Protein AF-A0A249MXN4-F1 (afdb_monomer_lite)

Secondary structure (DSSP, 8-state):
--TTTSSSS-TTTTSPPP-SSSHHHHHHHHTT-SSHHHHHHHH---SSSPPPHHHHHHHHHHHHHHHHHH--

Radius of gyration: 11.75 Å; chains: 1; bounding box: 26×19×34 Å

InterPro domains:
  IPR020378 Protein of unknown function DUF4186 [PF13811] (2-67)

Sequence (72 aa):
MAQRLAPALPLNDGKQTPMRGHPVFVAQHATATCCRTCLAKWHGIGAGQWLGAQEQGYIVAVIKHWLRDRQP

Organism: Sphingobium xenophagum (NCBI:txid121428)

pLDDT: mean 87.27, std 10.4, range [42.03, 96.19]

Foldseek 3Di:
DQQAEQALDGDCAPPQDDCDDDVLNVLCVVLQVNGQVSCCVRVVRHHRHGQDPVNVVVSVVSSVVVVVVPDD

Structure (mmCIF, N/CA/C/O backbone):
data_AF-A0A249MXN4-F1
#
_entry.id   AF-A0A249MXN4-F1
#
loop_
_atom_site.group_PDB
_atom_site.id
_atom_site.type_symbol
_atom_site.label_atom_id
_atom_site.label_alt_id
_atom_site.label_comp_id
_atom_site.label_asym_id
_atom_site.label_entity_id
_atom_site.label_seq_id
_atom_site.pdbx_PDB_ins_code
_atom_site.Cartn_x
_atom_site.Cartn_y
_atom_site.Cartn_z
_atom_site.occupancy
_atom_site.B_iso_or_equiv
_atom_site.auth_seq_id
_atom_site.auth_comp_id
_atom_site.auth_asym_id
_atom_site.auth_atom_id
_atom_site.pdbx_PDB_model_num
ATOM 1 N N . MET A 1 1 ? 4.506 -10.825 8.966 1.00 42.03 1 MET A N 1
ATOM 2 C CA . MET A 1 1 ? 5.079 -9.860 7.997 1.00 42.03 1 MET A CA 1
ATOM 3 C C . MET A 1 1 ? 3.997 -8.882 7.505 1.00 42.03 1 MET A C 1
ATOM 5 O O . MET A 1 1 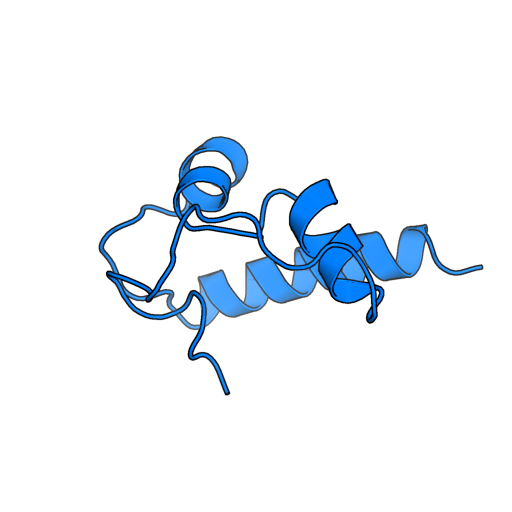? 3.598 -8.946 6.355 1.00 42.03 1 MET A O 1
ATOM 9 N N . ALA A 1 2 ? 3.511 -7.980 8.372 1.00 61.03 2 ALA A N 1
ATOM 10 C CA . ALA A 1 2 ? 2.521 -6.931 8.043 1.00 61.03 2 ALA A CA 1
ATOM 11 C C . ALA A 1 2 ? 2.909 -5.571 8.670 1.00 61.03 2 ALA A C 1
ATOM 13 O O . ALA A 1 2 ? 2.081 -4.727 8.980 1.00 61.03 2 ALA A O 1
ATOM 14 N N . GLN A 1 3 ? 4.201 -5.368 8.930 1.00 62.62 3 GLN A N 1
ATOM 15 C CA . GLN A 1 3 ? 4.661 -4.375 9.908 1.00 62.62 3 GLN A CA 1
ATOM 16 C C . GLN A 1 3 ? 4.639 -2.928 9.398 1.00 62.62 3 GLN A C 1
ATOM 18 O O . GLN A 1 3 ? 4.662 -2.007 10.205 1.00 62.62 3 GLN A O 1
ATOM 23 N N . ARG A 1 4 ? 4.594 -2.708 8.076 1.00 73.81 4 ARG A N 1
ATOM 24 C CA . ARG A 1 4 ? 4.787 -1.363 7.516 1.00 73.81 4 ARG A CA 1
ATOM 25 C C . ARG A 1 4 ? 3.531 -0.501 7.493 1.00 73.81 4 ARG A C 1
ATOM 27 O O . ARG A 1 4 ? 3.667 0.692 7.689 1.00 73.81 4 ARG A O 1
ATOM 34 N N . LEU A 1 5 ? 2.356 -1.065 7.204 1.00 80.38 5 LEU A N 1
ATOM 35 C CA . LEU A 1 5 ? 1.108 -0.291 7.078 1.00 80.38 5 LEU A CA 1
ATOM 36 C C . LEU A 1 5 ? -0.050 -0.843 7.910 1.00 80.38 5 LEU A C 1
ATOM 38 O O . LEU A 1 5 ? -1.035 -0.135 8.083 1.00 80.38 5 LEU A O 1
ATOM 42 N N . ALA A 1 6 ? 0.043 -2.078 8.419 1.00 81.56 6 ALA A N 1
ATOM 43 C CA . ALA A 1 6 ? -1.043 -2.654 9.207 1.00 81.56 6 ALA A CA 1
ATOM 44 C C . ALA A 1 6 ? -1.281 -1.974 10.562 1.00 81.56 6 ALA A C 1
ATOM 46 O O . ALA A 1 6 ? -2.444 -1.897 10.953 1.00 81.56 6 ALA A O 1
ATOM 47 N N . PRO A 1 7 ? -0.260 -1.468 11.282 1.00 85.12 7 PRO A N 1
ATOM 48 C CA . PRO A 1 7 ? -0.500 -0.747 12.525 1.00 85.12 7 PRO A CA 1
ATOM 49 C C . PRO A 1 7 ? -1.336 0.522 12.322 1.00 85.12 7 PRO A C 1
ATOM 51 O O . PRO A 1 7 ? -1.245 1.186 11.291 1.00 85.12 7 PRO A O 1
ATOM 54 N N . ALA A 1 8 ? -2.084 0.908 13.358 1.00 84.56 8 ALA A N 1
ATOM 55 C CA . ALA A 1 8 ? -2.824 2.172 13.395 1.00 84.56 8 ALA A CA 1
ATOM 56 C C . ALA A 1 8 ? -1.951 3.406 13.124 1.00 84.56 8 ALA A C 1
ATOM 58 O O . ALA A 1 8 ? -2.378 4.325 12.425 1.00 84.56 8 ALA A O 1
ATOM 59 N N . LEU A 1 9 ? -0.722 3.388 13.644 1.00 84.00 9 LEU A N 1
ATOM 60 C CA . LEU A 1 9 ? 0.279 4.441 13.497 1.00 84.00 9 LEU A CA 1
ATOM 61 C C . LEU A 1 9 ? 1.589 3.810 13.008 1.00 84.00 9 LEU A C 1
ATOM 63 O O . LEU A 1 9 ? 2.449 3.462 13.821 1.00 84.00 9 LEU A O 1
ATOM 67 N N . PRO A 1 10 ? 1.739 3.575 11.695 1.00 84.19 10 PRO A N 1
ATOM 68 C CA . PRO A 1 10 ? 2.935 2.933 11.186 1.00 84.19 10 PRO A CA 1
ATOM 69 C C . PRO A 1 10 ? 4.162 3.847 11.271 1.00 84.19 10 PRO A C 1
ATOM 71 O O . PRO A 1 10 ? 4.099 5.050 11.013 1.00 84.19 10 PRO A O 1
ATOM 74 N N . LEU A 1 11 ? 5.313 3.262 11.605 1.00 81.75 11 LEU A N 1
ATOM 75 C CA . LEU A 1 11 ? 6.571 4.000 11.659 1.00 81.75 11 LEU A CA 1
ATOM 76 C C . LEU A 1 11 ? 6.941 4.516 10.259 1.00 81.75 11 LEU A C 1
ATOM 78 O O . LEU A 1 11 ? 6.978 3.745 9.300 1.00 81.75 11 LEU A O 1
ATOM 82 N N . ASN A 1 12 ? 7.285 5.804 10.159 1.00 82.31 12 ASN A N 1
ATOM 83 C CA . ASN A 1 12 ? 7.599 6.485 8.895 1.00 82.31 12 ASN A CA 1
ATOM 84 C C . ASN A 1 12 ? 6.436 6.507 7.884 1.00 82.31 12 ASN A C 1
ATOM 86 O O . ASN A 1 12 ? 6.682 6.573 6.677 1.00 82.31 12 ASN A O 1
ATOM 90 N N . ASP A 1 13 ? 5.187 6.468 8.356 1.00 83.81 13 ASP A N 1
ATOM 91 C CA . ASP A 1 13 ? 4.031 6.671 7.486 1.00 83.81 13 ASP A CA 1
ATOM 92 C C . ASP A 1 13 ? 4.098 8.034 6.777 1.00 83.81 13 ASP A C 1
ATOM 94 O O . ASP A 1 13 ? 4.560 9.031 7.333 1.00 83.81 13 ASP A O 1
ATOM 98 N N . GLY A 1 14 ? 3.715 8.057 5.502 1.00 79.25 14 GLY A N 1
ATOM 99 C CA . GLY A 1 14 ? 3.778 9.254 4.657 1.00 79.25 14 GLY A CA 1
ATOM 100 C C . GLY A 1 14 ? 5.184 9.683 4.217 1.00 79.25 14 GLY A C 1
ATOM 101 O O . GLY A 1 14 ? 5.299 10.520 3.323 1.00 79.25 14 GLY A O 1
ATOM 102 N N . LYS A 1 15 ? 6.264 9.100 4.759 1.00 83.00 15 LYS A N 1
ATOM 103 C CA . LYS A 1 15 ? 7.609 9.308 4.202 1.00 83.00 15 LYS A CA 1
ATOM 104 C C . LYS A 1 15 ? 7.751 8.545 2.891 1.00 83.00 15 LYS A C 1
ATOM 106 O O . LYS A 1 15 ? 7.250 7.427 2.759 1.00 83.00 15 LYS A O 1
ATOM 111 N N . GLN A 1 16 ? 8.478 9.136 1.942 1.00 74.44 16 GLN A N 1
ATOM 112 C CA . GLN A 1 16 ? 8.739 8.519 0.645 1.00 74.44 16 GLN A CA 1
ATOM 113 C C . GLN A 1 16 ? 9.268 7.090 0.836 1.00 74.44 16 GLN A C 1
ATOM 115 O O . GLN A 1 16 ? 10.323 6.867 1.433 1.00 74.44 16 GLN A O 1
ATOM 120 N N . THR A 1 17 ? 8.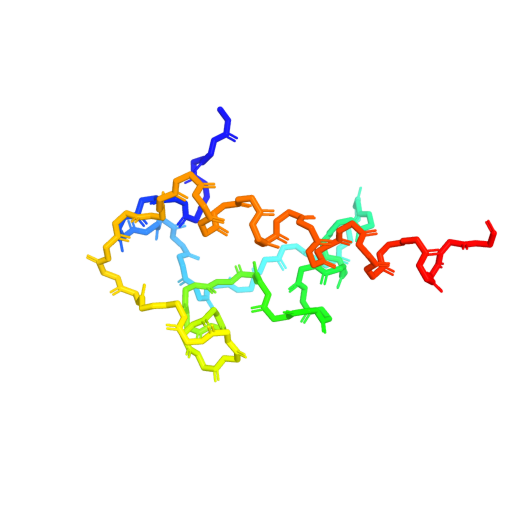507 6.109 0.355 1.00 73.19 17 THR A N 1
ATOM 121 C CA . THR A 1 17 ? 8.924 4.708 0.355 1.00 73.19 17 THR A CA 1
ATOM 122 C C . THR A 1 17 ? 9.861 4.467 -0.836 1.00 73.19 17 THR A C 1
ATOM 124 O O . THR A 1 17 ? 9.814 5.235 -1.805 1.00 73.19 17 THR A O 1
ATOM 127 N N . PRO A 1 18 ? 10.745 3.451 -0.789 1.00 82.06 18 PRO A N 1
ATOM 128 C CA . PRO A 1 18 ? 11.625 3.141 -1.914 1.00 82.06 18 PRO A CA 1
ATOM 129 C C . PRO A 1 18 ? 10.834 3.060 -3.223 1.00 82.06 18 PRO A C 1
ATOM 131 O O . PRO A 1 18 ? 9.695 2.614 -3.212 1.00 82.06 18 PRO A O 1
ATOM 134 N N . MET A 1 19 ? 11.431 3.504 -4.329 1.00 83.06 19 MET A N 1
ATOM 135 C CA . MET A 1 19 ? 10.851 3.436 -5.684 1.00 83.06 19 MET A CA 1
ATOM 136 C C . MET A 1 19 ? 11.576 2.411 -6.575 1.00 83.06 19 MET A C 1
ATOM 138 O O . MET A 1 19 ? 11.141 2.130 -7.685 1.00 83.06 19 MET A O 1
ATOM 142 N N . ARG A 1 20 ? 12.715 1.870 -6.119 1.00 84.81 20 ARG A N 1
ATOM 143 C CA . ARG A 1 20 ? 13.614 0.987 -6.883 1.00 84.81 20 ARG A CA 1
ATOM 144 C C . ARG A 1 20 ? 14.034 -0.218 -6.040 1.00 84.81 20 ARG A C 1
ATOM 146 O O . ARG A 1 20 ? 13.959 -0.163 -4.817 1.00 84.81 20 ARG A O 1
ATOM 153 N N . GLY A 1 21 ? 14.483 -1.288 -6.698 1.00 85.38 21 GLY A N 1
ATOM 154 C CA . GLY A 1 21 ? 14.965 -2.523 -6.058 1.00 85.38 21 GLY A CA 1
ATOM 155 C C . GLY A 1 21 ? 13.929 -3.649 -5.971 1.00 85.38 21 GLY A C 1
ATOM 156 O O . G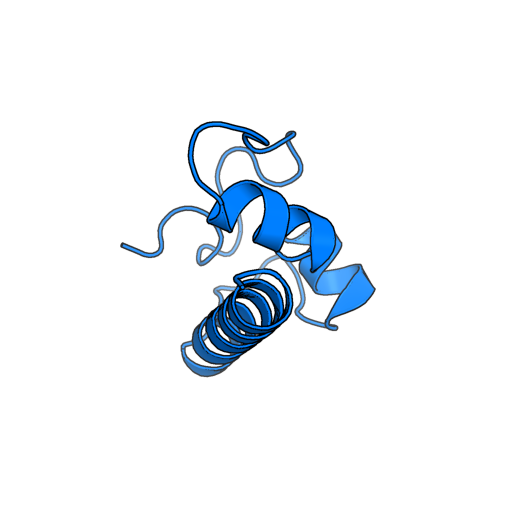LY A 1 21 ? 14.307 -4.798 -5.787 1.00 85.38 21 GLY A O 1
ATOM 157 N N . HIS A 1 22 ? 12.639 -3.352 -6.156 1.00 89.44 22 HIS A N 1
ATOM 158 C CA . HIS A 1 22 ? 11.591 -4.364 -6.306 1.00 89.44 22 HIS A CA 1
ATOM 159 C C . HIS A 1 22 ? 10.373 -3.773 -7.045 1.00 89.44 22 HIS A C 1
ATOM 161 O O . HIS A 1 22 ? 9.976 -2.649 -6.724 1.00 89.44 22 HIS A O 1
ATOM 167 N N . PRO A 1 23 ? 9.726 -4.490 -7.987 1.00 90.38 23 PRO A N 1
ATOM 168 C CA . PRO A 1 23 ? 8.591 -3.960 -8.757 1.00 90.38 23 PRO A CA 1
ATOM 169 C C . PRO A 1 23 ? 7.383 -3.578 -7.885 1.00 90.38 23 PRO A C 1
ATOM 171 O O . PRO A 1 23 ? 6.656 -2.641 -8.209 1.00 90.38 23 PRO A O 1
ATOM 174 N N . VAL A 1 24 ? 7.209 -4.238 -6.731 1.00 91.12 24 VAL A N 1
ATOM 175 C CA . VAL A 1 24 ? 6.145 -3.910 -5.757 1.00 91.12 24 VAL A CA 1
ATOM 176 C C . VAL A 1 24 ? 6.190 -2.457 -5.285 1.00 91.12 24 VAL A C 1
ATOM 178 O O . VAL A 1 24 ? 5.155 -1.893 -4.958 1.00 91.12 24 VAL A O 1
ATOM 181 N N . PHE A 1 25 ? 7.369 -1.838 -5.250 1.00 90.62 25 PHE A N 1
ATOM 182 C CA . PHE A 1 25 ? 7.518 -0.457 -4.813 1.00 90.62 25 PHE A CA 1
ATOM 183 C C . PHE A 1 25 ? 6.878 0.512 -5.799 1.00 90.62 25 PHE A C 1
ATOM 185 O O . PHE A 1 25 ? 6.108 1.383 -5.405 1.00 90.62 25 PHE A O 1
ATOM 192 N N . VAL A 1 26 ? 7.133 0.309 -7.092 1.00 91.81 26 VAL A N 1
ATOM 193 C CA . VAL A 1 26 ? 6.490 1.091 -8.151 1.00 91.81 26 VAL A CA 1
ATOM 194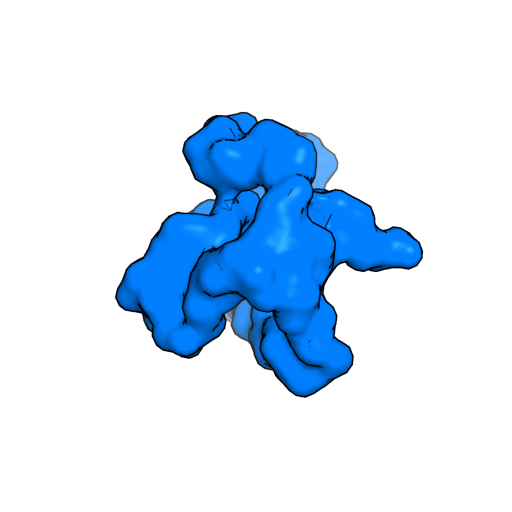 C C . VAL A 1 26 ? 4.988 0.829 -8.151 1.00 91.81 26 VAL A C 1
ATOM 196 O O . VAL A 1 26 ? 4.216 1.780 -8.240 1.00 91.81 26 VAL A O 1
ATOM 199 N N . ALA A 1 27 ? 4.575 -0.432 -7.972 1.00 93.12 27 ALA A N 1
ATOM 200 C CA . ALA A 1 27 ? 3.164 -0.790 -7.870 1.00 93.12 27 ALA A CA 1
ATOM 201 C C . ALA A 1 27 ? 2.476 -0.033 -6.728 1.00 93.12 27 ALA A C 1
ATOM 203 O O . ALA A 1 27 ? 1.481 0.634 -6.966 1.00 93.12 27 ALA A O 1
ATOM 204 N N . GLN A 1 28 ? 3.054 -0.038 -5.523 1.00 93.69 28 GLN A N 1
ATOM 205 C CA . GLN A 1 28 ? 2.496 0.654 -4.358 1.00 93.69 28 GLN A CA 1
ATOM 206 C C . GLN A 1 28 ? 2.289 2.153 -4.586 1.00 93.69 28 GLN A C 1
ATOM 208 O O . GLN A 1 28 ? 1.283 2.702 -4.142 1.00 93.69 28 GLN A O 1
ATOM 213 N N . HIS A 1 29 ? 3.230 2.829 -5.246 1.00 92.88 29 HIS A N 1
ATOM 214 C CA . HIS A 1 29 ? 3.084 4.253 -5.566 1.00 92.88 29 HIS A CA 1
ATOM 215 C C . HIS A 1 29 ? 2.051 4.483 -6.659 1.00 92.88 29 HIS A C 1
ATOM 217 O O . HIS A 1 29 ? 1.193 5.351 -6.523 1.00 92.88 29 HIS A O 1
ATOM 223 N N . ALA A 1 30 ? 2.101 3.683 -7.720 1.00 93.62 30 ALA A N 1
ATOM 224 C CA . ALA A 1 30 ? 1.187 3.809 -8.842 1.00 93.62 30 ALA A CA 1
ATOM 225 C C . ALA A 1 30 ? -0.265 3.494 -8.464 1.00 93.62 30 ALA A C 1
ATOM 227 O O . ALA A 1 30 ? -1.178 4.060 -9.055 1.00 93.62 30 ALA A O 1
ATOM 228 N N . THR A 1 31 ? -0.477 2.625 -7.475 1.00 95.12 31 THR A N 1
ATOM 229 C CA . THR A 1 31 ? -1.800 2.293 -6.947 1.00 95.12 31 THR A CA 1
ATOM 230 C C . THR A 1 31 ? -2.137 3.041 -5.665 1.00 95.12 31 THR A C 1
ATOM 232 O O . THR A 1 31 ? -3.117 2.689 -5.034 1.00 95.12 31 THR A O 1
ATOM 235 N N . ALA A 1 32 ? -1.348 4.033 -5.240 1.00 95.19 32 ALA A N 1
ATOM 236 C CA . ALA A 1 32 ? -1.599 4.807 -4.020 1.00 95.19 32 ALA A CA 1
ATOM 237 C C . ALA A 1 32 ? -1.791 3.960 -2.734 1.00 95.19 32 ALA A C 1
ATOM 239 O O . ALA A 1 32 ? -2.523 4.332 -1.817 1.00 95.19 32 ALA A O 1
ATOM 240 N N . THR A 1 33 ? -1.067 2.846 -2.612 1.00 94.19 33 THR A N 1
ATOM 241 C CA . THR A 1 33 ? -1.051 1.974 -1.422 1.00 94.19 33 THR A CA 1
ATOM 242 C C . THR A 1 33 ? 0.267 2.071 -0.640 1.00 94.19 33 THR A C 1
ATOM 244 O O . THR A 1 33 ? 0.650 1.133 0.059 1.00 94.19 33 THR A O 1
ATOM 247 N N . CYS A 1 34 ? 1.019 3.165 -0.794 1.00 91.94 34 CYS A N 1
ATOM 248 C CA . CYS A 1 34 ? 2.350 3.339 -0.201 1.00 91.94 34 CYS A CA 1
ATOM 249 C C . CYS A 1 34 ? 2.343 3.894 1.240 1.00 91.94 34 CYS A C 1
ATOM 251 O O . CYS A 1 34 ? 3.322 3.696 1.962 1.00 91.94 34 CYS A O 1
ATOM 253 N N . CYS A 1 35 ? 1.261 4.549 1.673 1.00 92.12 35 CYS A N 1
ATOM 254 C CA . CYS A 1 35 ? 1.085 5.117 3.018 1.00 92.12 35 CYS A CA 1
ATOM 255 C C . CYS A 1 35 ? -0.403 5.198 3.416 1.00 92.12 35 CYS A C 1
ATOM 257 O O . CYS A 1 35 ? -1.280 5.033 2.562 1.00 92.12 35 CYS A O 1
ATOM 259 N N . ARG A 1 36 ? -0.715 5.473 4.693 1.00 92.56 36 ARG A N 1
ATOM 260 C CA . ARG A 1 36 ? -2.111 5.573 5.175 1.00 92.56 36 ARG A CA 1
ATOM 261 C C . ARG A 1 36 ? -2.836 6.777 4.581 1.00 92.56 36 ARG A C 1
ATOM 263 O O . ARG A 1 36 ? -4.009 6.654 4.253 1.00 92.56 36 ARG A O 1
ATOM 270 N N . THR A 1 37 ? -2.151 7.899 4.353 1.00 91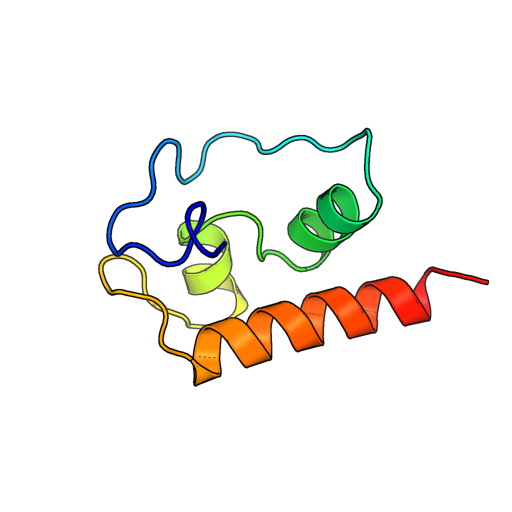.06 37 THR A N 1
ATOM 271 C CA . THR A 1 37 ? -2.745 9.072 3.684 1.00 91.06 37 THR A CA 1
ATOM 272 C C . THR A 1 37 ? -3.197 8.752 2.259 1.00 91.06 37 THR A C 1
ATOM 274 O O . THR A 1 37 ? -4.287 9.152 1.853 1.00 91.06 37 THR A O 1
ATOM 277 N N . CYS A 1 38 ? -2.395 8.002 1.496 1.00 93.94 38 CYS A N 1
ATOM 278 C CA . CYS A 1 38 ? -2.779 7.566 0.156 1.00 93.94 38 CYS A CA 1
ATOM 279 C C . CYS A 1 38 ? -3.948 6.569 0.204 1.00 93.94 38 CYS A C 1
ATOM 281 O O . CYS A 1 38 ? -4.913 6.742 -0.536 1.00 93.94 38 CYS A O 1
ATOM 283 N N . LEU A 1 39 ? -3.922 5.608 1.133 1.00 93.94 39 LEU A N 1
ATOM 284 C CA . LEU A 1 39 ? -5.033 4.676 1.345 1.00 93.94 39 LEU A CA 1
ATOM 285 C C . LEU A 1 39 ? -6.346 5.393 1.699 1.00 93.94 39 LEU A C 1
ATOM 287 O O . LEU A 1 39 ? -7.384 5.090 1.115 1.00 93.94 39 LEU A O 1
ATOM 291 N N . ALA A 1 40 ? -6.299 6.384 2.587 1.00 93.88 40 ALA A N 1
ATOM 292 C CA . ALA A 1 40 ? -7.471 7.164 2.966 1.00 93.88 40 ALA A CA 1
ATOM 293 C C . ALA A 1 40 ? -8.010 7.983 1.788 1.00 93.88 40 ALA A C 1
ATOM 295 O O . ALA A 1 40 ? -9.210 7.972 1.523 1.00 93.88 40 ALA A O 1
ATOM 296 N N . LYS A 1 41 ? -7.122 8.657 1.047 1.00 94.69 41 LYS A N 1
ATOM 297 C CA . LYS A 1 41 ? -7.508 9.534 -0.064 1.00 94.69 41 LYS A CA 1
ATOM 298 C C . LYS A 1 41 ? -8.083 8.774 -1.260 1.00 94.69 41 LYS A C 1
ATOM 300 O O . LYS A 1 41 ? -9.021 9.263 -1.879 1.00 94.69 41 LYS A O 1
ATOM 305 N N . TRP A 1 42 ? -7.501 7.628 -1.610 1.00 96.00 42 TRP A N 1
ATOM 306 C CA . TRP A 1 42 ? -7.796 6.944 -2.874 1.00 96.00 42 TRP A CA 1
ATOM 307 C C . TRP A 1 42 ? -8.631 5.674 -2.716 1.00 96.00 42 TRP A C 1
ATOM 309 O O . TRP A 1 42 ? -9.323 5.291 -3.652 1.00 96.00 42 TRP A O 1
ATOM 319 N N . HIS A 1 43 ? -8.595 5.037 -1.544 1.00 94.94 43 HIS A N 1
ATOM 320 C CA . HIS A 1 43 ? -9.298 3.777 -1.286 1.00 94.94 43 HIS A CA 1
ATOM 321 C C . HIS A 1 43 ? -10.349 3.881 -0.176 1.00 94.94 43 HIS A C 1
ATOM 323 O O . HIS A 1 43 ? -11.012 2.891 0.118 1.00 94.94 43 HIS A O 1
ATOM 329 N N . GLY A 1 44 ? -10.494 5.046 0.467 1.00 94.25 44 GLY A N 1
ATOM 330 C CA . GLY A 1 44 ? -11.421 5.231 1.588 1.00 94.25 44 GLY A CA 1
ATOM 331 C C . GLY A 1 44 ? -11.043 4.445 2.849 1.00 94.25 44 GLY A C 1
ATOM 332 O O . GLY A 1 44 ? -11.843 4.350 3.774 1.00 94.25 44 GLY A O 1
ATOM 333 N N . ILE A 1 45 ? -9.830 3.886 2.906 1.00 93.31 45 ILE A N 1
ATOM 334 C CA . ILE A 1 45 ? -9.342 3.116 4.053 1.00 93.31 45 ILE A CA 1
ATOM 335 C C . ILE A 1 45 ? -8.754 4.093 5.071 1.00 93.31 45 ILE A C 1
ATOM 337 O O . ILE A 1 45 ? -7.657 4.627 4.881 1.00 93.31 45 ILE A O 1
ATOM 341 N N . GLY A 1 46 ? -9.500 4.334 6.149 1.00 88.75 46 GLY A N 1
ATOM 342 C CA . GLY A 1 46 ? -9.151 5.305 7.183 1.00 88.75 46 GLY A CA 1
ATOM 343 C C . GLY A 1 46 ? -7.790 5.045 7.838 1.00 88.75 46 GLY A C 1
ATOM 344 O O . GLY A 1 46 ? -7.383 3.901 8.068 1.00 88.75 46 GLY A O 1
ATOM 345 N N . ALA A 1 47 ? -7.079 6.130 8.152 1.00 85.75 47 ALA A N 1
ATOM 346 C CA . ALA A 1 47 ? -5.878 6.097 8.984 1.00 85.75 47 ALA A CA 1
ATOM 347 C C . ALA A 1 47 ? -6.242 6.000 10.479 1.00 85.75 47 ALA A C 1
ATOM 349 O O . ALA A 1 47 ? -7.387 6.223 10.866 1.00 85.75 47 ALA A O 1
ATOM 350 N N . GLY A 1 48 ? -5.267 5.675 11.334 1.00 84.94 48 GLY A N 1
ATOM 351 C CA . GLY A 1 48 ? -5.464 5.652 12.791 1.00 84.94 48 GLY A CA 1
ATOM 352 C C . GLY A 1 48 ? -6.125 4.385 13.343 1.00 84.94 48 GLY A C 1
ATOM 353 O O . GLY A 1 48 ? -6.279 4.262 14.554 1.00 84.94 48 GLY A O 1
ATOM 354 N N . GLN A 1 49 ? -6.460 3.416 12.489 1.00 86.25 49 GLN A N 1
ATOM 355 C CA . GLN A 1 49 ? -6.929 2.087 12.896 1.00 86.25 49 GLN A CA 1
ATOM 356 C C . GLN A 1 49 ? -6.028 0.986 12.348 1.00 86.25 49 GLN A C 1
ATOM 358 O O . GLN A 1 49 ? -5.253 1.210 11.423 1.00 86.25 49 GLN A O 1
ATOM 363 N N . TRP A 1 50 ? -6.074 -0.205 12.928 1.00 89.69 50 TRP A N 1
ATOM 364 C CA . TRP A 1 50 ? -5.350 -1.331 12.347 1.00 89.69 50 TRP A CA 1
ATOM 365 C C . TRP A 1 50 ? -5.989 -1.751 11.028 1.00 89.69 50 TRP A C 1
ATOM 367 O O . TRP A 1 50 ? -7.211 -1.829 10.953 1.00 89.69 50 TRP A O 1
ATOM 377 N N . LEU A 1 51 ? -5.170 -2.065 10.020 1.00 90.25 51 LEU A N 1
ATOM 378 C CA . LEU A 1 51 ? -5.694 -2.667 8.798 1.00 90.25 51 LEU A CA 1
ATOM 379 C C . LEU A 1 51 ? -6.218 -4.067 9.111 1.00 90.25 51 LEU A C 1
ATOM 381 O O . LEU A 1 51 ? -5.448 -4.958 9.490 1.00 90.25 51 LEU A O 1
ATOM 385 N N . GLY A 1 52 ? -7.509 -4.279 8.900 1.00 90.81 52 GLY A N 1
ATOM 386 C CA . GLY A 1 52 ? -8.135 -5.588 8.993 1.00 90.81 52 GLY A CA 1
ATOM 387 C C . GLY A 1 52 ? -7.637 -6.542 7.906 1.00 90.81 52 GLY A C 1
ATOM 388 O O . GLY A 1 52 ? -7.058 -6.137 6.896 1.00 90.81 52 GLY A O 1
ATOM 389 N N . ALA A 1 53 ? -7.897 -7.839 8.080 1.00 91.38 53 ALA A N 1
ATOM 390 C CA . ALA A 1 53 ? -7.522 -8.850 7.089 1.00 91.38 53 ALA A CA 1
ATOM 391 C C . ALA A 1 53 ? -8.142 -8.575 5.705 1.00 91.38 53 ALA A C 1
ATOM 393 O O . ALA A 1 53 ? -7.489 -8.785 4.683 1.00 91.38 53 ALA A O 1
ATOM 394 N N . GLN A 1 54 ? -9.374 -8.057 5.671 1.00 93.06 54 GLN A N 1
ATOM 395 C CA . GLN A 1 54 ? -10.065 -7.701 4.431 1.00 93.06 54 GLN A CA 1
ATOM 396 C C . GLN A 1 54 ? -9.373 -6.540 3.706 1.00 93.06 54 GLN A C 1
ATOM 398 O O . GLN A 1 54 ? -9.114 -6.634 2.509 1.00 93.06 54 GLN A O 1
ATOM 403 N N . GLU A 1 55 ? -9.017 -5.477 4.429 1.00 94.19 55 GLU A N 1
ATOM 404 C CA . GLU A 1 55 ? -8.332 -4.311 3.860 1.00 94.19 55 GLU A CA 1
ATOM 405 C C . GLU A 1 55 ? -6.927 -4.680 3.373 1.00 94.19 55 GLU A C 1
ATOM 407 O O . GLU A 1 55 ? -6.528 -4.305 2.273 1.00 94.19 55 GLU A O 1
ATOM 412 N N . GLN A 1 56 ? -6.191 -5.485 4.147 1.00 93.19 56 GLN A N 1
ATOM 413 C CA . GLN A 1 56 ? -4.893 -6.015 3.722 1.00 93.19 56 GLN A CA 1
ATOM 414 C C . GLN A 1 56 ? -5.026 -6.871 2.455 1.00 93.19 56 GLN A C 1
ATOM 416 O O . GLN A 1 56 ? -4.237 -6.717 1.522 1.00 93.19 56 GLN A O 1
ATOM 421 N N . GLY A 1 57 ? -6.035 -7.745 2.395 1.00 95.00 57 GLY A N 1
ATOM 422 C CA . GLY A 1 57 ? -6.327 -8.565 1.222 1.00 95.00 57 GLY A CA 1
ATOM 423 C C . GLY A 1 57 ? -6.654 -7.726 -0.012 1.00 95.00 57 GLY A C 1
ATOM 424 O O . GLY A 1 57 ? -6.103 -7.977 -1.084 1.00 95.00 57 GLY A O 1
ATOM 425 N N . TYR A 1 58 ? -7.479 -6.692 0.151 1.00 95.88 58 TYR A N 1
ATOM 426 C CA . TYR A 1 58 ? -7.806 -5.735 -0.902 1.00 95.88 58 TYR A CA 1
ATOM 427 C C . TYR A 1 58 ? -6.557 -5.015 -1.428 1.00 95.88 58 TYR A C 1
ATOM 429 O O . TYR A 1 58 ? -6.303 -5.031 -2.631 1.00 95.88 58 TYR A O 1
ATOM 437 N N . ILE A 1 59 ? -5.722 -4.464 -0.540 1.00 94.75 59 ILE A N 1
ATOM 438 C CA . ILE A 1 59 ? -4.474 -3.778 -0.914 1.00 94.75 59 ILE A CA 1
ATOM 439 C C . ILE A 1 59 ? -3.557 -4.716 -1.708 1.00 94.75 59 ILE A C 1
ATOM 441 O O . ILE A 1 59 ? -3.023 -4.344 -2.754 1.00 94.75 59 ILE A O 1
ATOM 445 N N . VAL A 1 60 ? -3.399 -5.958 -1.244 1.00 95.06 60 VAL A N 1
ATOM 446 C CA . VAL A 1 60 ? -2.608 -6.975 -1.946 1.00 95.06 60 VAL A CA 1
ATOM 447 C C . VAL A 1 60 ? -3.206 -7.294 -3.318 1.00 95.06 60 VAL A C 1
ATOM 449 O O . VAL A 1 60 ? -2.450 -7.455 -4.276 1.00 95.06 60 VAL A O 1
ATOM 452 N N . ALA A 1 61 ? -4.531 -7.382 -3.442 1.00 96.19 61 ALA A N 1
ATOM 453 C CA . ALA A 1 61 ? -5.201 -7.648 -4.713 1.00 96.19 61 ALA A CA 1
ATOM 454 C C . ALA A 1 61 ? -4.974 -6.519 -5.730 1.00 96.19 61 ALA A C 1
ATOM 456 O O . ALA A 1 61 ? -4.620 -6.804 -6.873 1.00 96.19 61 ALA A O 1
ATOM 457 N N . VAL A 1 62 ? -5.083 -5.257 -5.304 1.00 96.06 62 VAL A N 1
ATOM 458 C CA . VAL A 1 62 ? -4.826 -4.076 -6.146 1.00 96.06 62 VAL A CA 1
ATOM 459 C C . VAL A 1 62 ? -3.383 -4.068 -6.659 1.00 96.06 62 VAL A C 1
ATOM 461 O O . VAL A 1 62 ? -3.153 -3.949 -7.862 1.00 96.06 62 VAL A O 1
ATOM 464 N N . ILE A 1 63 ? -2.406 -4.277 -5.770 1.00 94.94 63 ILE A N 1
ATOM 465 C CA . ILE A 1 63 ? -0.984 -4.347 -6.141 1.00 94.94 63 ILE A CA 1
ATOM 466 C C . ILE A 1 63 ? -0.733 -5.494 -7.131 1.00 94.94 63 ILE A C 1
ATOM 468 O O . ILE A 1 63 ? -0.034 -5.314 -8.128 1.00 94.94 63 ILE A O 1
ATOM 472 N N . LYS A 1 64 ? -1.302 -6.681 -6.872 1.00 95.25 64 LYS A N 1
ATOM 473 C CA . LYS A 1 64 ? -1.167 -7.848 -7.758 1.00 95.25 64 LYS A CA 1
ATOM 474 C C . LYS A 1 64 ? -1.767 -7.594 -9.136 1.00 95.25 64 LYS A C 1
ATOM 476 O O . LYS A 1 64 ? -1.165 -8.005 -10.121 1.00 95.25 64 LYS A O 1
ATOM 481 N N . HIS A 1 65 ? -2.931 -6.954 -9.207 1.00 95.44 65 HIS A N 1
ATOM 482 C CA . HIS A 1 65 ? -3.583 -6.638 -10.475 1.00 95.44 65 HIS A CA 1
ATOM 483 C C . HIS A 1 65 ? -2.717 -5.701 -11.317 1.00 95.44 65 HIS A C 1
ATOM 485 O O . HIS A 1 65 ? -2.389 -6.036 -12.448 1.00 95.44 65 HIS A O 1
ATOM 491 N N . TRP A 1 66 ? -2.230 -4.610 -10.724 1.00 94.75 66 TRP A N 1
ATOM 492 C CA . TRP A 1 66 ? -1.342 -3.678 -11.414 1.00 94.75 66 TRP A CA 1
ATOM 493 C C . TRP A 1 66 ? -0.048 -4.336 -11.907 1.00 94.75 66 TRP A C 1
ATOM 495 O O . TRP A 1 66 ? 0.430 -4.029 -12.996 1.00 94.75 66 TRP A O 1
ATOM 505 N N . LEU A 1 67 ? 0.534 -5.241 -11.109 1.00 93.88 67 LEU A N 1
ATOM 506 C CA . LEU A 1 67 ? 1.752 -5.958 -11.494 1.00 93.88 67 LEU A CA 1
ATOM 507 C C . LEU A 1 67 ? 1.510 -6.887 -12.682 1.00 93.88 67 LEU A C 1
ATOM 509 O O . LEU A 1 67 ? 2.359 -6.938 -13.564 1.00 93.88 67 LEU A O 1
ATOM 513 N N . ARG A 1 68 ? 0.368 -7.583 -12.722 1.00 93.69 68 ARG A N 1
ATOM 514 C CA . ARG A 1 68 ? -0.007 -8.437 -13.858 1.00 93.69 68 ARG A CA 1
ATOM 515 C C . ARG A 1 68 ? -0.198 -7.629 -15.134 1.00 93.69 68 ARG A C 1
ATOM 517 O O . ARG A 1 68 ? 0.306 -8.034 -16.165 1.00 93.69 68 ARG A O 1
ATOM 524 N N . ASP A 1 69 ? -0.849 -6.474 -1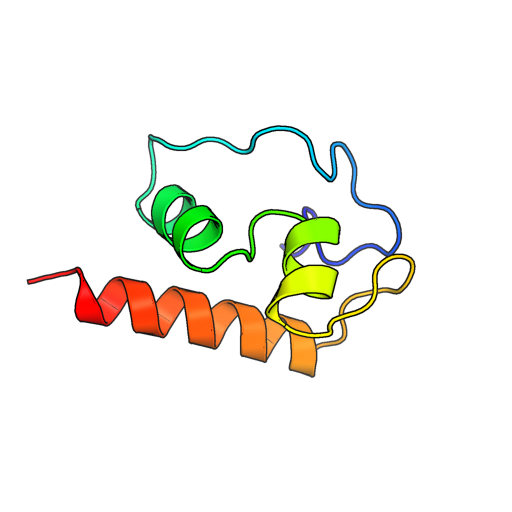5.046 1.00 90.44 69 ASP A N 1
ATOM 525 C CA . ASP A 1 69 ? -1.112 -5.623 -16.213 1.00 90.44 69 ASP A CA 1
ATOM 526 C C . ASP A 1 69 ? 0.162 -4.954 -16.770 1.00 90.44 69 ASP A C 1
ATOM 528 O O . ASP A 1 69 ? 0.165 -4.460 -17.896 1.00 90.44 69 ASP A O 1
ATOM 532 N N . ARG A 1 70 ? 1.247 -4.895 -15.981 1.00 81.81 70 ARG A N 1
ATOM 533 C CA . ARG A 1 70 ? 2.528 -4.267 -16.359 1.00 81.81 70 ARG A CA 1
ATOM 534 C C . ARG A 1 70 ? 3.689 -5.233 -16.558 1.00 81.81 70 ARG A C 1
ATOM 536 O O . ARG A 1 70 ? 4.779 -4.783 -16.911 1.00 81.81 70 ARG A O 1
ATOM 543 N N . GLN A 1 71 ? 3.485 -6.522 -16.321 1.00 63.31 71 GLN A N 1
ATOM 544 C CA . GLN A 1 71 ? 4.436 -7.561 -16.700 1.00 63.31 71 GLN A CA 1
ATOM 545 C C . GLN A 1 71 ? 4.036 -8.103 -18.082 1.00 63.31 71 GLN A C 1
ATOM 547 O O . GLN A 1 71 ? 2.843 -8.289 -18.308 1.00 63.31 71 GLN A O 1
ATOM 552 N N . PRO A 1 72 ? 4.992 -8.279 -19.013 1.00 52.88 72 PRO A N 1
ATOM 553 C CA . PRO A 1 72 ? 4.713 -8.880 -20.316 1.00 52.88 72 PRO A CA 1
ATOM 554 C C . PRO A 1 72 ? 4.226 -10.328 -20.192 1.00 52.88 72 PRO A C 1
ATOM 556 O O . PRO A 1 72 ? 4.613 -11.004 -19.208 1.00 52.88 72 PRO A O 1
#